Protein AF-A0A2T0Y6E7-F1 (afdb_monomer_lite)

Foldseek 3Di:
DDDDFDQWQVRAAEAEALVSVLVLVVVDPFKWKDWALTRNVQVVDFDADPPPRDTDPADFTATLDDDPVDPDDSSQSNLVRLQVCVVSDDPRIFMFMKDADFPAADPVRTTGGDPITTHHGYDVNNSVNSPVSNVVPDPPDPPDD

pLDDT: mean 92.73, std 11.2, range [42.12, 98.75]

Secondary structure (DSSP, 8-state):
-PPPPP-SGGGS-EE-SHHHHHHHHHHS-S-EEEEES-HHHHTT---B-TTT-PBPSSEE-EE-SPPTT--S-HHHHHHHHHHHHGGG-BTTBEEEEEEEEEEEE-TTSPEEEEEEEEEEEE-HHHHHHHHHHHHHHS---S---

Radius of gyration: 15.26 Å; chains: 1; bounding box: 32×51×38 Å

Sequence (145 aa):
MTVEVPRALADVPRLRTLAEVVELVGTVSPVYVRFSAGPEVDATSVSRDHESGCLLPGLSTNPLDPEPWWDRPLEHWVARQLSQYAHHMTQDRFPWVLTGEVTGRGPDCEPLLVDTVPVASIAPAAIHEARDVYRRVFDVGDDGT

Structure (mmCIF, N/CA/C/O backbone):
data_AF-A0A2T0Y6E7-F1
#
_entry.id   AF-A0A2T0Y6E7-F1
#
loop_
_atom_site.group_PDB
_atom_site.id
_atom_site.type_symbol
_atom_site.label_atom_id
_atom_site.label_alt_id
_atom_site.label_comp_id
_atom_site.label_asym_id
_atom_site.label_entity_id
_atom_site.label_seq_id
_atom_site.pdbx_PDB_ins_code
_atom_site.Cartn_x
_atom_site.Cartn_y
_atom_site.Cartn_z
_atom_site.occupancy
_atom_site.B_iso_or_equiv
_atom_site.auth_seq_id
_atom_site.auth_comp_id
_atom_site.auth_asym_id
_atom_site.auth_atom_id
_atom_site.pdbx_PDB_model_num
ATOM 1 N N . MET A 1 1 ? -5.060 -26.945 13.130 1.00 42.12 1 MET A N 1
ATOM 2 C CA . MET A 1 1 ? -3.971 -25.969 13.337 1.00 42.12 1 MET A CA 1
ATOM 3 C C . MET A 1 1 ? -4.568 -24.596 13.138 1.00 42.12 1 MET A C 1
ATOM 5 O O . MET A 1 1 ? -5.068 -24.339 12.053 1.00 42.12 1 MET A O 1
ATOM 9 N N . THR A 1 2 ? -4.598 -23.767 14.177 1.00 50.12 2 THR A N 1
ATOM 10 C CA . THR A 1 2 ? -4.953 -22.351 14.035 1.00 50.12 2 THR A CA 1
ATOM 11 C C . THR A 1 2 ? -3.730 -21.657 13.448 1.00 50.12 2 THR A C 1
ATOM 13 O O . THR A 1 2 ? -2.663 -21.727 14.051 1.00 50.12 2 THR A O 1
ATOM 16 N N . VAL A 1 3 ? -3.847 -21.091 12.248 1.00 62.12 3 VAL A N 1
ATOM 17 C CA . VAL A 1 3 ? -2.787 -20.245 11.688 1.00 62.12 3 VAL A CA 1
ATOM 18 C C . VAL A 1 3 ? -2.837 -18.931 12.454 1.00 62.12 3 VAL A C 1
ATOM 20 O O . VAL A 1 3 ? -3.888 -18.294 12.518 1.00 62.12 3 VAL A O 1
ATOM 23 N N . GLU A 1 4 ? -1.737 -18.576 13.106 1.00 76.44 4 GLU A N 1
ATOM 24 C CA . GLU A 1 4 ? -1.622 -17.308 13.815 1.00 76.44 4 GLU A CA 1
ATOM 25 C C . GLU A 1 4 ? -1.571 -16.182 12.777 1.00 76.44 4 GLU A C 1
ATOM 27 O O . GLU A 1 4 ? -0.752 -16.212 11.859 1.00 76.44 4 GLU A O 1
ATOM 32 N N . VAL A 1 5 ? -2.504 -15.236 12.872 1.00 81.75 5 VAL A N 1
ATOM 33 C CA . VAL A 1 5 ? -2.578 -14.100 11.948 1.00 81.75 5 VAL A CA 1
ATOM 34 C C . VAL A 1 5 ? -1.611 -13.027 12.453 1.00 81.75 5 VAL A C 1
ATOM 36 O O . VAL A 1 5 ? -1.766 -12.620 13.610 1.00 81.75 5 VAL A O 1
ATOM 39 N N . PRO A 1 6 ? -0.645 -12.565 11.635 1.00 87.00 6 PRO A N 1
ATOM 40 C CA . PRO A 1 6 ? 0.279 -11.502 12.018 1.00 87.00 6 PRO A CA 1
ATOM 41 C C . PRO A 1 6 ? -0.462 -10.260 12.512 1.00 87.00 6 PRO A C 1
ATOM 43 O O . PRO A 1 6 ? -1.514 -9.905 11.976 1.00 87.00 6 PRO A O 1
ATOM 46 N N . ARG A 1 7 ? 0.078 -9.589 13.532 1.00 87.81 7 ARG A N 1
ATOM 47 C CA . ARG A 1 7 ? -0.517 -8.352 14.075 1.00 87.81 7 ARG A CA 1
ATOM 48 C C . ARG A 1 7 ? 0.474 -7.210 14.199 1.00 87.81 7 ARG A C 1
ATOM 50 O O . ARG A 1 7 ? 0.038 -6.071 14.310 1.00 87.81 7 ARG A O 1
ATOM 57 N N . ALA A 1 8 ? 1.767 -7.509 14.173 1.00 89.94 8 ALA A N 1
ATOM 58 C CA . ALA A 1 8 ? 2.845 -6.546 14.307 1.00 89.94 8 ALA A CA 1
ATOM 59 C C . ALA A 1 8 ? 3.792 -6.598 13.108 1.00 89.94 8 ALA A C 1
ATOM 61 O O . ALA A 1 8 ? 3.902 -7.609 12.412 1.00 89.94 8 ALA A O 1
ATOM 62 N N . LEU A 1 9 ? 4.564 -5.527 12.905 1.00 89.94 9 LEU A N 1
ATOM 63 C CA . LEU A 1 9 ? 5.630 -5.550 11.897 1.00 89.94 9 LEU A CA 1
ATOM 64 C C . LEU A 1 9 ? 6.754 -6.544 12.213 1.00 89.94 9 LEU A C 1
ATOM 66 O O . LEU A 1 9 ? 7.462 -6.965 11.302 1.00 89.94 9 LEU A O 1
ATOM 70 N N . ALA A 1 10 ? 6.932 -6.910 13.484 1.00 91.12 10 ALA A N 1
ATOM 71 C CA . ALA A 1 10 ? 7.909 -7.916 13.894 1.00 91.12 10 ALA A CA 1
ATOM 72 C C . ALA A 1 10 ? 7.540 -9.336 13.420 1.00 91.12 10 ALA A C 1
ATOM 74 O O . ALA A 1 10 ? 8.422 -10.188 13.327 1.00 91.12 10 ALA A O 1
ATOM 75 N N . ASP A 1 11 ? 6.265 -9.566 13.090 1.00 93.06 11 ASP A N 1
ATOM 76 C CA . ASP A 1 11 ? 5.732 -10.872 12.688 1.00 93.06 11 ASP A CA 1
ATOM 77 C C . ASP A 1 11 ? 5.841 -11.115 11.175 1.00 93.06 11 ASP A C 1
ATOM 79 O O . ASP A 1 11 ? 5.560 -12.213 10.693 1.00 93.06 11 ASP A O 1
ATOM 83 N N . VAL A 1 12 ? 6.215 -10.088 10.407 1.00 96.12 12 VAL A N 1
ATOM 84 C CA . VAL A 1 12 ? 6.202 -10.102 8.940 1.00 96.12 12 VAL A CA 1
ATOM 85 C C . VAL A 1 12 ? 7.581 -9.795 8.359 1.00 96.12 12 VAL A C 1
ATOM 87 O O . VAL A 1 12 ? 8.399 -9.116 8.989 1.00 96.12 12 VAL A O 1
ATOM 90 N N . PRO A 1 13 ? 7.886 -10.272 7.139 1.00 97.44 13 PRO A N 1
ATOM 91 C CA . PRO A 1 13 ? 9.154 -9.969 6.495 1.00 97.44 13 PRO A CA 1
ATOM 92 C C . PRO A 1 13 ? 9.364 -8.461 6.313 1.00 97.44 13 PRO A C 1
ATOM 94 O O . PRO A 1 13 ? 8.443 -7.689 6.041 1.00 97.44 13 PRO A O 1
ATOM 97 N N . ARG A 1 14 ? 10.630 -8.050 6.420 1.00 98.00 14 ARG A N 1
ATOM 98 C CA . ARG A 1 14 ? 11.084 -6.701 6.077 1.00 98.00 14 ARG A CA 1
ATOM 99 C C . ARG A 1 14 ? 11.754 -6.714 4.711 1.00 98.00 14 ARG A C 1
ATOM 101 O O . ARG A 1 14 ? 12.895 -7.167 4.598 1.00 98.00 14 ARG A O 1
ATOM 108 N N . LEU A 1 15 ? 11.059 -6.177 3.718 1.00 98.62 15 LEU A N 1
ATOM 109 C CA . LEU A 1 15 ? 11.508 -6.063 2.333 1.00 98.62 15 LEU A CA 1
ATOM 110 C C . LEU A 1 15 ? 12.502 -4.908 2.232 1.00 98.62 15 LEU A C 1
ATOM 112 O O . LEU A 1 15 ? 12.228 -3.794 2.683 1.00 98.62 15 LEU A O 1
ATOM 116 N N . ARG A 1 16 ? 13.693 -5.178 1.713 1.00 98.38 16 ARG A N 1
ATOM 117 C CA . ARG A 1 16 ? 14.822 -4.241 1.667 1.00 98.38 16 ARG A CA 1
ATOM 118 C C . ARG A 1 16 ? 15.047 -3.649 0.283 1.00 98.38 16 ARG A C 1
ATOM 120 O O . ARG A 1 16 ? 15.623 -2.567 0.212 1.00 98.38 16 ARG A O 1
ATOM 127 N N . THR A 1 17 ? 14.567 -4.316 -0.756 1.00 98.75 17 THR A N 1
ATOM 128 C CA . THR A 1 17 ? 14.735 -3.959 -2.168 1.00 98.75 17 THR A CA 1
ATOM 129 C C . THR A 1 17 ? 13.381 -3.836 -2.862 1.00 98.75 17 THR A C 1
ATOM 131 O O . THR A 1 17 ? 12.392 -4.422 -2.417 1.00 98.75 17 THR A O 1
ATOM 134 N N . LEU A 1 18 ? 13.323 -3.092 -3.967 1.00 98.75 18 LEU A N 1
ATOM 135 C CA . LEU A 1 18 ? 12.136 -3.028 -4.822 1.00 98.75 18 LEU A CA 1
ATOM 136 C C . LEU A 1 18 ? 11.783 -4.415 -5.373 1.00 98.75 18 LEU A C 1
ATOM 138 O O . LEU A 1 18 ? 10.608 -4.766 -5.424 1.00 98.75 18 LEU A O 1
ATOM 142 N N . ALA A 1 19 ? 12.791 -5.210 -5.739 1.00 98.75 19 ALA A N 1
ATOM 143 C CA . ALA A 1 19 ? 12.596 -6.552 -6.281 1.00 98.75 19 ALA A CA 1
ATOM 144 C C . ALA A 1 19 ? 11.822 -7.465 -5.313 1.00 98.75 19 ALA A C 1
ATOM 146 O O . ALA A 1 19 ? 10.882 -8.129 -5.736 1.00 98.75 19 ALA A O 1
ATOM 147 N N . GLU A 1 20 ? 12.144 -7.434 -4.015 1.00 98.69 20 GLU A N 1
ATOM 148 C CA . GLU A 1 20 ? 11.401 -8.185 -2.990 1.00 98.69 20 GLU A CA 1
ATOM 149 C C . GLU A 1 20 ? 9.938 -7.715 -2.869 1.00 98.69 20 GLU A C 1
ATOM 151 O O . GLU A 1 20 ? 9.046 -8.528 -2.634 1.00 98.69 20 GLU A O 1
ATOM 156 N N . VAL A 1 21 ? 9.660 -6.415 -3.051 1.00 98.62 21 VAL A N 1
ATOM 157 C CA . VAL A 1 21 ? 8.273 -5.906 -3.075 1.00 98.62 21 VAL A CA 1
ATOM 158 C C . VAL A 1 21 ? 7.531 -6.410 -4.308 1.00 98.62 21 VAL A C 1
ATOM 160 O O . VAL A 1 21 ? 6.391 -6.849 -4.197 1.00 98.62 21 VAL A O 1
ATOM 163 N N . VAL A 1 22 ? 8.172 -6.385 -5.475 1.00 98.56 22 VAL A N 1
ATOM 164 C CA . VAL A 1 22 ? 7.593 -6.886 -6.730 1.00 98.56 22 VAL A CA 1
ATOM 165 C C . VAL A 1 22 ? 7.307 -8.385 -6.647 1.00 98.56 22 VAL A C 1
ATOM 167 O O . VAL A 1 22 ? 6.237 -8.822 -7.066 1.00 98.56 22 VAL A O 1
ATOM 170 N N . GLU A 1 23 ? 8.224 -9.165 -6.075 1.00 98.50 23 GLU A N 1
ATOM 171 C CA . GLU A 1 23 ? 8.036 -10.599 -5.836 1.00 98.50 23 GLU A CA 1
ATOM 172 C C . GLU A 1 23 ? 6.845 -10.863 -4.906 1.00 98.50 23 GLU A C 1
ATOM 174 O O . GLU A 1 23 ? 6.013 -11.726 -5.200 1.00 98.50 23 GLU A O 1
ATOM 179 N N . LEU A 1 24 ? 6.713 -10.081 -3.827 1.00 98.38 24 LEU A N 1
ATOM 180 C CA . LEU A 1 24 ? 5.576 -10.188 -2.917 1.00 98.38 24 LEU A CA 1
ATOM 181 C C . LEU A 1 24 ? 4.250 -9.916 -3.638 1.00 98.38 24 LEU A C 1
ATOM 183 O O . LEU A 1 24 ? 3.336 -10.728 -3.528 1.00 98.38 24 LEU A O 1
ATOM 187 N N . VAL A 1 25 ? 4.153 -8.815 -4.390 1.00 98.00 25 VAL A N 1
ATOM 188 C CA . VAL A 1 25 ? 2.936 -8.438 -5.138 1.00 98.00 25 VAL A CA 1
ATOM 189 C C . VAL A 1 25 ? 2.594 -9.481 -6.207 1.00 98.00 25 VAL A C 1
ATOM 191 O O . VAL A 1 25 ? 1.428 -9.777 -6.440 1.00 98.00 25 VAL A O 1
ATOM 194 N N . GLY A 1 26 ? 3.599 -10.092 -6.839 1.00 97.12 26 GLY A N 1
ATOM 195 C CA . GLY A 1 26 ? 3.385 -11.182 -7.796 1.00 97.12 26 GLY A CA 1
ATOM 196 C C . GLY A 1 26 ? 2.912 -12.496 -7.161 1.00 97.12 26 GLY A C 1
ATOM 197 O O . GLY A 1 26 ? 2.377 -13.351 -7.864 1.00 97.12 26 GLY A O 1
ATOM 198 N N . THR A 1 27 ? 3.106 -12.666 -5.851 1.00 96.88 27 THR A N 1
ATOM 199 C CA . THR A 1 27 ? 2.778 -13.898 -5.114 1.00 96.88 27 THR A CA 1
ATOM 200 C C . THR A 1 27 ? 1.478 -13.773 -4.322 1.00 96.88 27 THR A C 1
ATOM 202 O O . THR A 1 27 ? 0.727 -14.741 -4.203 1.00 96.88 27 THR A O 1
ATOM 205 N N . VAL A 1 28 ? 1.210 -12.591 -3.767 1.00 94.62 28 VAL A N 1
ATOM 206 C CA . VAL A 1 28 ? 0.062 -12.301 -2.907 1.00 94.62 28 VAL A CA 1
ATOM 207 C C . VAL A 1 28 ? -0.747 -11.182 -3.542 1.00 94.62 28 VAL A C 1
ATOM 209 O O . VAL A 1 28 ? -0.228 -10.094 -3.763 1.00 94.62 28 VAL A O 1
ATOM 212 N N . SER A 1 29 ? -2.026 -11.447 -3.793 1.00 92.94 29 SER A N 1
ATOM 213 C CA . SER A 1 29 ? -2.969 -10.486 -4.359 1.00 92.94 29 SER A CA 1
ATOM 214 C C . SER A 1 29 ? -4.373 -10.739 -3.785 1.00 92.94 29 SER A C 1
ATOM 216 O O . SER A 1 29 ? -4.754 -11.907 -3.634 1.00 92.94 29 SER A O 1
ATOM 218 N N . PRO A 1 30 ? -5.149 -9.694 -3.446 1.00 96.50 30 PRO A N 1
ATOM 219 C CA . PRO A 1 30 ? -4.786 -8.280 -3.530 1.00 96.50 30 PRO A CA 1
ATOM 220 C C . PRO A 1 30 ? -3.906 -7.832 -2.355 1.00 96.50 30 PRO A C 1
ATOM 222 O O . PRO A 1 30 ? -4.074 -8.287 -1.216 1.00 96.50 30 PRO A O 1
ATOM 225 N N . VAL A 1 31 ? -2.996 -6.900 -2.623 1.00 98.00 31 VAL A N 1
ATOM 226 C CA . VAL A 1 31 ? -2.161 -6.243 -1.615 1.00 98.00 31 VAL A CA 1
ATOM 227 C C . VAL A 1 31 ? -2.131 -4.734 -1.805 1.00 98.00 31 VAL A C 1
ATOM 229 O O . VAL A 1 31 ? -2.159 -4.179 -2.903 1.00 98.00 31 VAL A O 1
ATOM 232 N N . TYR A 1 32 ? -2.035 -4.053 -0.676 1.00 98.38 32 TYR A N 1
ATOM 233 C CA . TYR A 1 32 ? -2.064 -2.607 -0.582 1.00 98.38 32 TYR A CA 1
ATOM 234 C C . TYR A 1 32 ? -0.833 -2.129 0.178 1.00 98.38 32 TYR A C 1
ATOM 236 O O . TYR A 1 32 ? -0.201 -2.894 0.907 1.00 98.38 32 TYR A O 1
ATOM 244 N N . VAL A 1 33 ? -0.497 -0.852 0.042 1.00 98.12 33 VAL A N 1
ATOM 245 C CA . VAL A 1 33 ? 0.496 -0.176 0.874 1.00 98.12 33 VAL A CA 1
ATOM 246 C C . VAL A 1 33 ? -0.178 0.909 1.694 1.00 98.12 33 VAL A C 1
ATOM 248 O O . VAL A 1 33 ? -0.995 1.690 1.197 1.00 98.12 33 VAL A O 1
ATOM 251 N N . ARG A 1 34 ? 0.204 0.985 2.964 1.00 97.25 34 ARG A N 1
ATOM 252 C CA . ARG A 1 34 ? -0.179 2.065 3.864 1.00 97.25 34 ARG A CA 1
ATOM 253 C C . ARG A 1 34 ? 1.063 2.702 4.461 1.00 97.25 34 ARG A C 1
ATOM 255 O O . ARG A 1 34 ? 2.019 2.023 4.819 1.00 97.25 34 ARG A O 1
ATOM 262 N N . PHE A 1 35 ? 1.025 4.024 4.578 1.00 96.44 35 PHE A N 1
ATOM 263 C CA . PHE A 1 35 ? 2.029 4.804 5.291 1.00 96.44 35 PHE A CA 1
ATOM 264 C C . PHE A 1 35 ? 1.426 5.211 6.632 1.00 96.44 35 PHE A C 1
ATOM 266 O O . PHE A 1 35 ? 0.479 5.993 6.677 1.00 96.44 35 PHE A O 1
ATOM 273 N N . SER A 1 36 ? 1.916 4.674 7.739 1.00 96.12 36 SER A N 1
ATOM 274 C CA . SER A 1 36 ? 1.380 4.975 9.074 1.00 96.12 36 SER A CA 1
ATOM 275 C C . SER A 1 36 ? 2.392 4.603 10.155 1.00 96.12 36 SER A C 1
ATOM 277 O O . SER A 1 36 ? 3.509 4.195 9.838 1.00 96.12 36 SER A O 1
ATOM 279 N N . ALA A 1 37 ? 1.995 4.741 11.421 1.00 95.12 37 ALA A N 1
ATOM 280 C CA . ALA A 1 37 ? 2.783 4.303 12.573 1.00 95.12 37 ALA A CA 1
ATOM 281 C C . ALA A 1 37 ? 2.789 2.771 12.768 1.00 95.12 37 ALA A C 1
ATOM 283 O O . ALA A 1 37 ? 3.340 2.283 13.751 1.00 95.12 37 ALA A O 1
ATOM 284 N N . GLY A 1 38 ? 2.197 2.019 11.835 1.00 95.25 38 GLY A N 1
ATOM 285 C CA . GLY A 1 38 ? 2.215 0.561 11.798 1.00 95.25 38 GLY A CA 1
ATOM 286 C C . GLY A 1 38 ? 0.885 -0.099 12.183 1.00 95.25 38 GLY A C 1
ATOM 287 O O . GLY A 1 38 ? -0.044 0.578 12.640 1.00 95.25 38 GLY A O 1
ATOM 288 N N . PRO A 1 39 ? 0.796 -1.428 11.994 1.00 95.75 39 PRO A N 1
ATOM 289 C CA . PRO A 1 39 ? -0.409 -2.220 12.226 1.00 95.75 39 PRO A CA 1
ATOM 290 C C . PRO A 1 39 ? -1.019 -2.071 13.617 1.00 95.75 39 PRO A C 1
ATOM 292 O O . PRO A 1 39 ? -2.235 -1.994 13.749 1.00 95.75 39 PRO A O 1
ATOM 295 N N . GLU A 1 40 ? -0.194 -2.018 14.660 1.00 94.06 40 GLU A N 1
ATOM 296 C CA . GLU A 1 40 ? -0.649 -2.005 16.050 1.00 94.06 40 GLU A CA 1
ATOM 297 C C . GLU A 1 40 ? -1.390 -0.708 16.383 1.00 94.06 40 GLU A C 1
ATOM 299 O O . GLU A 1 40 ? -2.418 -0.715 17.063 1.00 94.06 40 GLU A O 1
ATOM 304 N N . VAL A 1 41 ? -0.882 0.413 15.865 1.00 93.88 41 VAL A N 1
ATOM 305 C CA . VAL A 1 41 ? -1.532 1.717 16.002 1.00 93.88 41 VAL A CA 1
ATOM 306 C C . VAL A 1 41 ? -2.792 1.749 15.147 1.00 93.88 41 VAL A C 1
ATOM 308 O O . VAL A 1 41 ? -3.854 2.141 15.631 1.00 93.88 41 VAL A O 1
ATOM 311 N N . ASP A 1 42 ? -2.703 1.282 13.901 1.00 95.19 42 ASP A N 1
ATOM 312 C CA . ASP A 1 42 ? -3.841 1.290 12.988 1.00 95.19 42 ASP A CA 1
ATOM 313 C C . ASP A 1 42 ? -4.995 0.394 13.461 1.00 95.19 42 ASP A C 1
ATOM 315 O O . ASP A 1 42 ? -6.148 0.781 13.292 1.00 95.19 42 ASP A O 1
ATOM 319 N N . ALA A 1 43 ? -4.712 -0.714 14.154 1.00 91.56 43 ALA A N 1
ATOM 320 C CA . ALA A 1 43 ? -5.713 -1.613 14.734 1.00 91.56 43 ALA A CA 1
ATOM 321 C C . ALA A 1 43 ? -6.593 -0.955 15.812 1.00 91.56 43 ALA A C 1
ATOM 323 O O . ALA A 1 43 ? -7.672 -1.457 16.124 1.00 91.56 43 ALA A O 1
ATOM 324 N N . THR A 1 44 ? -6.138 0.153 16.399 1.00 90.62 44 THR A N 1
ATOM 325 C CA . THR A 1 44 ? -6.881 0.904 17.424 1.00 90.62 44 THR A CA 1
ATOM 326 C C . THR A 1 44 ? -7.250 2.317 16.971 1.00 90.62 44 THR A C 1
ATOM 328 O O . THR A 1 44 ? -7.746 3.117 17.766 1.00 90.62 44 THR A O 1
ATOM 331 N N . SER A 1 45 ? -7.044 2.628 15.688 1.00 89.31 45 SER A N 1
ATOM 332 C CA . SER A 1 45 ? -7.314 3.941 15.107 1.00 89.31 45 SER A CA 1
ATOM 333 C C . SER A 1 45 ? -8.347 3.868 13.984 1.00 89.31 45 SER A C 1
ATOM 335 O O . SER A 1 45 ? -8.664 2.804 13.460 1.00 89.31 45 SER A O 1
ATOM 337 N N . VAL A 1 46 ? -8.877 5.029 13.604 1.00 89.12 46 VAL A N 1
ATOM 338 C CA . VAL A 1 46 ? -9.795 5.165 12.471 1.00 89.12 46 VAL A CA 1
ATOM 339 C C . VAL A 1 46 ? -9.212 6.206 11.532 1.00 89.12 46 VAL A C 1
ATOM 341 O O . VAL A 1 46 ? -8.779 7.271 11.983 1.00 89.12 46 VAL A O 1
ATOM 344 N N . SER A 1 47 ? -9.194 5.912 10.231 1.00 93.25 47 SER A N 1
ATOM 345 C CA . SER A 1 47 ? -8.765 6.911 9.253 1.00 93.25 47 SER A CA 1
ATOM 346 C C . SER A 1 47 ? -9.779 8.051 9.192 1.00 93.25 47 SER A C 1
ATOM 348 O O . SER A 1 47 ? -10.979 7.864 9.407 1.00 93.25 47 SER A O 1
ATOM 350 N N . ARG A 1 48 ? -9.276 9.252 8.928 1.00 94.81 48 ARG A N 1
ATOM 351 C CA . ARG A 1 48 ? -10.073 10.464 8.776 1.00 94.81 48 ARG A CA 1
ATOM 352 C C . ARG A 1 48 ? -9.739 11.093 7.444 1.00 94.81 48 ARG A C 1
ATOM 354 O O . ARG A 1 48 ? -8.565 11.141 7.083 1.00 94.81 48 ARG A O 1
ATOM 361 N N . ASP A 1 49 ? -10.760 11.591 6.769 1.00 94.25 49 ASP A N 1
ATOM 362 C CA . ASP A 1 49 ? -10.546 12.505 5.661 1.00 94.25 49 ASP A CA 1
ATOM 363 C C . ASP A 1 49 ? -9.910 13.798 6.193 1.00 94.25 49 ASP A C 1
ATOM 365 O O . ASP A 1 49 ? -10.349 14.346 7.210 1.00 94.25 49 ASP A O 1
ATOM 369 N N . HIS A 1 50 ? -8.850 14.256 5.533 1.00 88.00 50 HIS A N 1
ATOM 370 C CA . HIS A 1 50 ? -8.101 15.430 5.959 1.00 88.00 50 HIS A CA 1
ATOM 371 C C . HIS A 1 50 ? -8.882 16.725 5.721 1.00 88.00 50 HIS A C 1
ATOM 373 O O . HIS A 1 50 ? -8.803 17.632 6.549 1.00 88.00 50 HIS A O 1
ATOM 379 N N . GLU A 1 51 ? -9.655 16.802 4.634 1.00 92.06 51 GLU A N 1
ATOM 380 C CA . GLU A 1 51 ? -10.371 18.023 4.256 1.00 92.06 51 GLU A CA 1
ATOM 381 C C . GLU A 1 51 ? -11.655 18.216 5.069 1.00 92.06 51 GLU A C 1
ATOM 383 O O . GLU A 1 51 ? -11.885 19.291 5.624 1.00 92.06 51 GLU A O 1
ATOM 38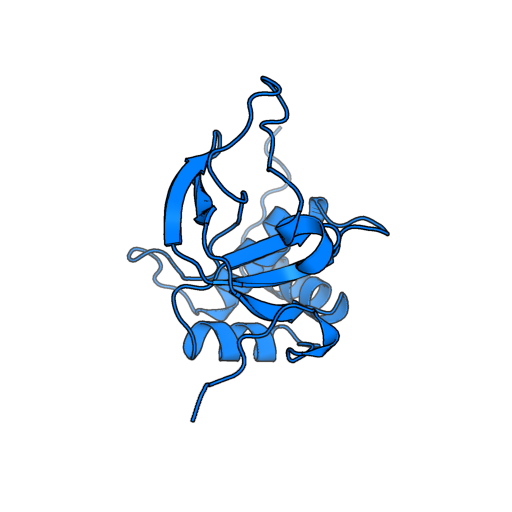8 N N . SER A 1 52 ? -12.490 17.177 5.185 1.00 94.06 52 SER A N 1
ATOM 389 C CA . SER A 1 52 ? -13.767 17.259 5.915 1.00 94.06 52 SER A CA 1
ATOM 390 C C . SER A 1 52 ? -13.671 16.896 7.399 1.00 94.06 52 SER A C 1
ATOM 392 O O . SER A 1 52 ? -14.562 17.235 8.181 1.00 94.06 52 SER A O 1
ATOM 394 N N . GLY A 1 53 ? -12.627 16.170 7.810 1.00 94.81 53 GLY A N 1
ATOM 395 C CA . GLY A 1 53 ? -12.503 15.610 9.158 1.00 94.81 53 GLY A CA 1
ATOM 396 C C . GLY A 1 53 ? -13.416 14.409 9.439 1.00 94.81 53 GLY A C 1
ATOM 397 O O . GLY A 1 53 ? -13.420 13.904 10.572 1.00 94.81 53 GLY A O 1
ATOM 398 N N . CYS A 1 54 ? -14.187 13.944 8.448 1.00 96.38 54 CYS A N 1
ATOM 399 C CA . CYS A 1 54 ? -15.079 12.796 8.576 1.00 96.38 54 CYS A CA 1
ATOM 400 C C . CYS A 1 54 ? -14.308 11.505 8.872 1.00 96.38 54 CYS A C 1
ATOM 402 O O . CYS A 1 54 ? -13.211 11.276 8.363 1.00 96.38 54 CYS A O 1
ATOM 404 N N . LEU A 1 55 ? -14.910 10.637 9.688 1.00 96.62 55 LEU A N 1
ATOM 405 C CA . LEU A 1 55 ? -14.401 9.286 9.911 1.00 96.62 55 LEU A CA 1
ATOM 406 C C . LEU A 1 55 ? -14.631 8.446 8.655 1.00 96.62 55 LEU A C 1
ATOM 408 O O . LEU A 1 55 ? -15.742 8.412 8.126 1.00 96.62 55 LEU A O 1
ATOM 412 N N . LEU A 1 56 ? -13.588 7.751 8.215 1.00 96.75 56 LEU A N 1
ATOM 413 C CA . LEU A 1 56 ? -13.666 6.808 7.110 1.00 96.75 56 LEU A CA 1
ATOM 414 C C . LEU A 1 56 ? -14.087 5.425 7.635 1.00 96.75 56 LEU A C 1
ATOM 416 O O . LEU A 1 56 ? -13.666 5.036 8.727 1.00 96.75 56 LEU A O 1
ATOM 420 N N . PRO A 1 57 ? -14.886 4.655 6.874 1.00 95.94 57 PRO A N 1
ATOM 421 C CA . PRO A 1 57 ? -15.348 3.323 7.282 1.00 95.94 57 PRO A CA 1
ATOM 422 C C . PRO A 1 57 ? -14.243 2.252 7.333 1.00 95.94 57 PRO A C 1
ATOM 424 O O . PRO A 1 57 ? -14.518 1.130 7.744 1.00 95.94 57 PRO A O 1
ATOM 427 N N . GLY A 1 58 ? -13.011 2.576 6.929 1.00 96.94 58 GLY A N 1
ATOM 428 C CA . GLY A 1 58 ? -11.860 1.676 6.940 1.00 96.94 58 GLY A CA 1
ATOM 429 C C . GLY A 1 58 ? -10.533 2.432 6.843 1.00 96.94 58 GLY A C 1
ATOM 430 O O . GLY A 1 58 ? -10.501 3.666 6.794 1.00 96.94 58 GLY A O 1
ATOM 431 N N . LEU A 1 59 ? -9.423 1.696 6.820 1.00 97.25 59 LEU A N 1
ATOM 432 C CA . LEU A 1 59 ? -8.092 2.259 6.618 1.00 97.25 59 LEU A CA 1
ATOM 433 C C . LEU A 1 59 ? -7.920 2.699 5.164 1.00 97.25 59 LEU A C 1
ATOM 435 O O . LEU A 1 59 ? -8.076 1.889 4.258 1.00 97.25 59 LEU A O 1
ATOM 439 N N . SER A 1 60 ? -7.557 3.965 4.954 1.00 96.75 60 SER A N 1
ATOM 440 C CA . SER A 1 60 ? -7.157 4.474 3.636 1.00 96.75 60 SER A CA 1
ATOM 441 C C . SER A 1 60 ? -5.817 3.858 3.211 1.00 96.75 60 SER A C 1
ATOM 443 O O . SER A 1 60 ? -4.846 3.852 3.982 1.00 96.75 60 SER A O 1
ATOM 445 N N . THR A 1 61 ? -5.780 3.259 2.023 1.00 97.25 61 THR A N 1
ATOM 446 C CA . THR A 1 61 ? -4.634 2.494 1.510 1.00 97.25 61 THR A CA 1
ATOM 447 C C . THR A 1 61 ? -4.470 2.695 0.012 1.00 97.25 61 THR A C 1
ATOM 449 O O . THR A 1 61 ? -5.426 3.045 -0.670 1.00 97.25 61 THR A O 1
ATOM 452 N N . ASN A 1 62 ? -3.274 2.426 -0.512 1.00 96.94 62 ASN A N 1
ATOM 453 C CA . ASN A 1 62 ? -3.002 2.510 -1.945 1.00 96.94 62 ASN A CA 1
ATOM 454 C C . ASN A 1 62 ? -2.805 1.107 -2.532 1.00 96.94 62 ASN A C 1
ATOM 456 O O . ASN A 1 62 ? -2.070 0.317 -1.936 1.00 96.94 62 ASN A O 1
ATOM 460 N N . PRO A 1 63 ? -3.431 0.767 -3.669 1.00 97.00 63 PRO A N 1
ATOM 461 C CA . PRO A 1 63 ? -3.270 -0.546 -4.287 1.00 97.00 63 PRO A CA 1
ATOM 462 C C . PRO A 1 63 ? -1.842 -0.739 -4.806 1.00 97.00 63 PRO A C 1
ATOM 464 O O . PRO A 1 63 ? -1.268 0.162 -5.417 1.00 97.00 63 PRO A O 1
ATOM 467 N N . LEU A 1 64 ? -1.263 -1.921 -4.586 1.00 97.88 64 LEU A N 1
ATOM 468 C CA . LEU A 1 64 ? 0.008 -2.311 -5.209 1.00 97.88 64 LEU A CA 1
ATOM 469 C C . LEU A 1 64 ? -0.192 -3.200 -6.439 1.00 97.88 64 LEU A C 1
ATOM 471 O O . LEU A 1 64 ? 0.720 -3.300 -7.259 1.00 97.88 64 LEU A O 1
ATOM 475 N N . ASP A 1 65 ? -1.373 -3.790 -6.605 1.00 96.50 65 ASP A N 1
ATOM 476 C CA . ASP A 1 65 ? -1.754 -4.526 -7.807 1.00 96.50 65 ASP A CA 1
ATOM 477 C C . ASP A 1 65 ? -1.962 -3.584 -9.006 1.00 96.50 65 ASP A C 1
ATOM 479 O O . ASP A 1 65 ? -2.587 -2.527 -8.855 1.00 96.50 65 ASP A O 1
ATOM 483 N N . PRO A 1 66 ? -1.463 -3.940 -10.204 1.00 97.00 66 PRO A N 1
ATOM 484 C CA . PRO A 1 66 ? -1.778 -3.221 -11.428 1.00 97.00 66 PRO A CA 1
ATOM 485 C C . PRO A 1 66 ? -3.254 -3.314 -11.802 1.00 97.00 66 PRO A C 1
ATOM 487 O O . PRO A 1 66 ? -3.875 -4.370 -11.707 1.00 97.00 66 PRO A O 1
ATOM 490 N N . GLU A 1 67 ? -3.791 -2.215 -12.323 1.00 95.44 67 GLU A N 1
ATOM 491 C CA . GLU A 1 67 ? -5.110 -2.218 -12.953 1.00 95.44 67 GLU A CA 1
ATOM 492 C C . GLU A 1 67 ? -5.105 -3.026 -14.270 1.00 95.44 67 GLU A C 1
ATOM 494 O O . GLU A 1 67 ? -4.077 -3.075 -14.950 1.00 95.44 67 GLU A O 1
ATOM 499 N N . PRO A 1 68 ? -6.248 -3.592 -14.713 1.00 95.50 68 PRO A N 1
ATOM 500 C CA . PRO A 1 68 ? -6.305 -4.472 -15.890 1.00 95.50 68 PRO A CA 1
ATOM 501 C C . PRO A 1 68 ? -5.839 -3.856 -17.217 1.00 95.50 68 PRO A C 1
ATOM 503 O O . PRO A 1 68 ? -5.547 -4.582 -18.163 1.00 95.50 68 PRO A O 1
ATOM 506 N N . TRP A 1 69 ? -5.809 -2.526 -17.317 1.00 96.88 69 TRP A N 1
ATOM 507 C CA . TRP A 1 69 ? -5.343 -1.811 -18.507 1.00 96.88 69 TRP A CA 1
ATOM 508 C C . TRP A 1 69 ? -3.819 -1.630 -18.545 1.00 96.88 69 TRP A C 1
ATOM 510 O O . TRP A 1 69 ? -3.291 -1.160 -19.551 1.00 96.88 69 TRP A O 1
ATOM 520 N N . TRP A 1 70 ? -3.108 -1.961 -17.464 1.00 97.12 70 TRP A N 1
ATOM 521 C CA . TRP A 1 70 ? -1.660 -1.825 -17.385 1.00 97.12 70 TRP A CA 1
ATOM 522 C C . TRP A 1 70 ? -0.953 -2.863 -18.261 1.00 97.12 70 TRP A C 1
ATOM 524 O O . TRP A 1 70 ? -1.050 -4.064 -18.026 1.00 97.12 70 TRP A O 1
ATOM 534 N N . ASP A 1 71 ? -0.193 -2.393 -19.246 1.00 96.62 71 ASP A N 1
ATOM 535 C CA . ASP A 1 71 ? 0.479 -3.217 -20.259 1.00 96.62 71 ASP A CA 1
ATOM 536 C C . ASP A 1 71 ? 2.014 -3.248 -20.114 1.00 96.62 71 ASP A C 1
ATOM 538 O O . ASP A 1 71 ? 2.730 -3.740 -20.989 1.00 96.62 71 ASP A O 1
ATOM 542 N N . ARG A 1 72 ? 2.541 -2.729 -18.999 1.00 97.19 72 ARG A N 1
ATOM 543 C CA . ARG A 1 72 ? 3.983 -2.620 -18.706 1.00 97.19 72 ARG A CA 1
ATOM 544 C C . ARG A 1 72 ? 4.410 -3.604 -17.603 1.00 97.19 72 ARG A C 1
ATOM 546 O O . ARG A 1 72 ? 3.558 -4.162 -16.915 1.00 97.19 72 ARG A O 1
ATOM 553 N N . PRO A 1 73 ? 5.725 -3.805 -17.372 1.00 97.94 73 PRO A N 1
ATOM 554 C CA . PRO A 1 73 ? 6.206 -4.646 -16.276 1.00 97.94 73 PRO A CA 1
ATOM 555 C C . PRO A 1 73 ? 5.598 -4.283 -14.913 1.00 97.94 73 PRO A C 1
ATOM 557 O O . PRO A 1 73 ? 5.403 -3.102 -14.608 1.00 97.94 73 PRO A O 1
ATOM 560 N N . LEU A 1 74 ? 5.361 -5.297 -14.074 1.00 98.06 74 LEU A N 1
ATOM 561 C CA . LEU A 1 74 ? 4.864 -5.129 -12.702 1.00 98.06 74 LEU A CA 1
ATOM 562 C C . LEU A 1 74 ? 5.769 -4.196 -11.882 1.00 98.06 74 LEU A C 1
ATOM 564 O O . LEU A 1 74 ? 5.275 -3.329 -11.168 1.00 98.06 74 LEU A O 1
ATOM 568 N N . GLU A 1 75 ? 7.090 -4.314 -12.055 1.00 98.56 75 GLU A N 1
ATOM 569 C CA . GLU A 1 75 ? 8.075 -3.444 -11.403 1.00 98.56 75 GLU A CA 1
ATOM 570 C C . GLU A 1 75 ? 7.786 -1.959 -11.644 1.00 98.56 75 GLU A C 1
ATOM 572 O O . GLU A 1 75 ? 7.865 -1.158 -10.717 1.00 98.56 75 GLU A O 1
ATOM 577 N N . HIS A 1 76 ? 7.386 -1.583 -12.861 1.00 98.38 76 HIS A N 1
ATOM 578 C CA . HIS A 1 76 ? 7.097 -0.189 -13.186 1.00 98.38 76 HIS A CA 1
ATOM 579 C C . HIS A 1 76 ? 5.839 0.312 -12.461 1.00 98.38 76 HIS A C 1
ATOM 581 O O . HIS A 1 76 ? 5.797 1.469 -12.040 1.00 98.38 76 HIS A O 1
ATOM 587 N N . TRP A 1 77 ? 4.824 -0.542 -12.294 1.00 98.06 77 TRP A N 1
ATOM 588 C CA . TRP A 1 77 ? 3.623 -0.195 -11.533 1.00 98.06 77 TRP A CA 1
ATOM 589 C C . TRP A 1 77 ? 3.934 -0.031 -10.046 1.00 98.06 77 TRP A C 1
ATOM 591 O O . TRP A 1 77 ? 3.622 1.008 -9.463 1.00 98.06 77 TRP A O 1
ATOM 601 N N . VAL A 1 78 ? 4.611 -1.014 -9.447 1.00 98.31 78 VAL A N 1
ATOM 602 C CA . VAL A 1 78 ? 4.995 -0.977 -8.029 1.00 98.31 78 VAL A CA 1
ATOM 603 C C . VAL A 1 78 ? 5.893 0.231 -7.753 1.00 98.31 78 VAL A C 1
ATOM 605 O O . VAL A 1 78 ? 5.647 0.977 -6.805 1.00 98.31 78 VAL A O 1
ATOM 608 N N . ALA A 1 79 ? 6.873 0.498 -8.622 1.00 98.25 79 ALA A N 1
ATOM 609 C CA . ALA A 1 79 ? 7.728 1.678 -8.530 1.00 98.25 79 ALA A CA 1
ATOM 610 C C . ALA A 1 79 ? 6.921 2.985 -8.569 1.00 98.25 79 ALA A C 1
ATOM 612 O O . ALA A 1 79 ? 7.179 3.887 -7.768 1.00 98.25 79 ALA A O 1
ATOM 613 N N . ARG A 1 80 ? 5.920 3.081 -9.456 1.00 97.25 80 ARG A N 1
ATOM 614 C CA . ARG A 1 80 ? 5.004 4.228 -9.537 1.00 97.25 80 ARG A CA 1
ATOM 615 C C . ARG A 1 80 ? 4.207 4.410 -8.251 1.00 97.25 80 ARG A C 1
ATOM 617 O O . ARG A 1 80 ? 4.218 5.513 -7.713 1.00 97.25 80 ARG A O 1
ATOM 624 N N . GLN A 1 81 ? 3.551 3.363 -7.753 1.00 97.06 81 GLN A N 1
ATOM 625 C CA . GLN A 1 81 ? 2.734 3.442 -6.536 1.00 97.06 81 GLN A CA 1
ATOM 626 C C . GLN A 1 81 ? 3.582 3.851 -5.327 1.00 97.06 81 GLN A C 1
ATOM 628 O O . GLN A 1 81 ? 3.275 4.832 -4.651 1.00 97.06 81 GLN A O 1
ATOM 633 N N . LEU A 1 82 ? 4.709 3.172 -5.095 1.00 97.50 82 LEU A N 1
ATOM 634 C CA . LEU A 1 82 ? 5.592 3.497 -3.974 1.00 97.50 82 LEU A CA 1
ATOM 635 C C . LEU A 1 82 ? 6.153 4.919 -4.073 1.00 97.50 82 LEU A C 1
ATOM 637 O O . LEU A 1 82 ? 6.229 5.608 -3.060 1.00 97.50 82 LEU A O 1
ATOM 641 N N . SER A 1 83 ? 6.516 5.380 -5.273 1.00 96.00 83 SER A N 1
ATOM 642 C CA . SER A 1 83 ? 7.076 6.723 -5.467 1.00 96.00 83 SER A CA 1
ATOM 643 C C . SER A 1 83 ? 6.052 7.829 -5.242 1.00 96.00 83 SER A C 1
ATOM 645 O O . SER A 1 83 ? 6.362 8.796 -4.545 1.00 96.00 83 SER A O 1
ATOM 647 N N . GLN A 1 84 ? 4.845 7.679 -5.796 1.00 92.44 84 GLN A N 1
ATOM 648 C CA . GLN A 1 84 ? 3.786 8.688 -5.723 1.00 92.44 84 GLN A CA 1
ATOM 649 C C . GLN A 1 84 ? 3.340 8.941 -4.282 1.00 92.44 84 GLN A C 1
ATOM 651 O O . GLN A 1 84 ? 3.183 10.088 -3.877 1.00 92.44 84 GLN A O 1
ATOM 656 N N . TYR A 1 85 ? 3.249 7.893 -3.463 1.00 91.38 85 TYR A N 1
ATOM 657 C CA . TYR A 1 85 ? 2.795 8.012 -2.074 1.00 91.38 85 TYR A CA 1
ATOM 658 C C . TYR A 1 85 ? 3.925 8.151 -1.045 1.00 91.38 85 TYR A C 1
ATOM 660 O O . TYR A 1 85 ? 3.662 8.384 0.134 1.00 91.38 85 TYR A O 1
ATOM 668 N N . ALA A 1 86 ? 5.196 8.089 -1.462 1.00 90.56 86 ALA A N 1
ATOM 669 C CA . ALA A 1 86 ? 6.333 8.229 -0.549 1.00 90.56 86 ALA A CA 1
ATOM 670 C C . ALA A 1 86 ? 6.411 9.602 0.147 1.00 90.56 86 ALA A C 1
ATOM 672 O O . ALA A 1 86 ? 7.138 9.740 1.129 1.00 90.56 86 ALA A O 1
ATOM 673 N N . HIS A 1 87 ? 5.684 10.619 -0.326 1.00 88.50 87 HIS A N 1
ATOM 674 C CA . HIS A 1 87 ? 5.583 11.917 0.350 1.00 88.50 87 HIS A CA 1
ATOM 675 C C . HIS A 1 87 ? 4.838 11.837 1.698 1.00 88.50 87 HIS A C 1
ATOM 677 O O . HIS A 1 87 ? 4.979 12.728 2.530 1.00 88.50 87 HIS A O 1
ATOM 683 N N . HIS A 1 88 ? 4.095 10.754 1.958 1.00 89.25 88 HIS A N 1
ATOM 684 C CA . HIS A 1 88 ? 3.476 10.492 3.259 1.00 89.25 88 HIS A CA 1
ATOM 685 C C . HIS A 1 88 ? 4.449 9.956 4.317 1.00 89.25 88 HIS A C 1
ATOM 687 O O . HIS A 1 88 ? 4.057 9.829 5.482 1.00 89.25 88 HIS A O 1
ATOM 693 N N . MET A 1 89 ? 5.685 9.614 3.935 1.00 91.38 89 MET A N 1
ATOM 694 C CA . MET A 1 89 ? 6.701 9.165 4.882 1.00 91.38 89 MET A CA 1
ATOM 695 C C . MET A 1 89 ? 7.128 10.307 5.799 1.00 91.38 89 MET A C 1
ATOM 697 O O . MET A 1 89 ? 7.481 11.396 5.350 1.00 91.38 89 MET A O 1
ATOM 701 N N . THR A 1 90 ? 7.163 10.020 7.092 1.00 91.88 90 THR A N 1
ATOM 702 C CA . THR A 1 90 ? 7.728 10.897 8.121 1.00 91.88 90 THR A CA 1
ATOM 703 C C . THR A 1 90 ? 8.593 10.055 9.056 1.00 91.88 90 THR A C 1
ATOM 705 O O . THR A 1 90 ? 8.746 8.852 8.848 1.00 91.88 90 THR A O 1
ATOM 708 N N . GLN A 1 91 ? 9.164 10.658 10.100 1.00 88.50 91 GLN A N 1
ATOM 709 C CA . GLN A 1 91 ? 9.892 9.896 11.120 1.00 88.50 91 GLN A CA 1
ATOM 710 C C . GLN A 1 91 ? 9.011 8.820 11.786 1.00 88.50 91 GLN A C 1
ATOM 712 O O . GLN A 1 91 ? 9.507 7.741 12.100 1.00 88.50 91 GLN A O 1
ATOM 717 N N . ASP A 1 92 ? 7.709 9.093 11.920 1.00 92.19 92 ASP A N 1
ATOM 718 C CA . ASP A 1 92 ? 6.740 8.222 12.597 1.00 92.19 92 ASP A CA 1
ATOM 719 C C . ASP A 1 92 ? 5.796 7.498 11.625 1.00 92.19 92 ASP A C 1
ATOM 721 O O . ASP A 1 92 ? 4.902 6.769 12.051 1.00 92.19 92 ASP A O 1
ATOM 725 N N . ARG A 1 93 ? 5.953 7.711 10.311 1.00 94.81 93 ARG A N 1
ATOM 726 C CA . ARG A 1 93 ? 5.138 7.065 9.276 1.00 94.81 93 ARG A CA 1
ATOM 727 C C . ARG A 1 93 ? 6.011 6.370 8.253 1.00 94.81 93 ARG A C 1
ATOM 729 O O . ARG A 1 93 ? 6.736 7.015 7.496 1.00 94.81 93 ARG A O 1
ATOM 736 N N . PHE A 1 94 ? 5.874 5.056 8.181 1.00 94.56 94 PHE A N 1
ATOM 737 C CA . PHE A 1 94 ? 6.629 4.198 7.277 1.00 94.56 94 PHE A CA 1
ATOM 738 C C . PHE A 1 94 ? 5.689 3.321 6.438 1.00 94.56 94 PHE A C 1
ATOM 740 O O . PHE A 1 94 ? 4.554 3.062 6.848 1.00 94.56 94 PHE A O 1
ATOM 747 N N . PRO A 1 95 ? 6.140 2.877 5.253 1.00 97.25 95 PRO A N 1
ATOM 748 C CA . PRO A 1 95 ? 5.365 1.991 4.401 1.00 97.25 95 PRO A CA 1
ATOM 749 C C . PRO A 1 95 ? 5.333 0.561 4.941 1.00 97.25 95 PRO A C 1
ATOM 751 O O . PRO A 1 95 ? 6.367 -0.038 5.258 1.00 97.25 95 PRO A O 1
ATOM 754 N N . TRP A 1 96 ? 4.143 -0.019 4.958 1.00 97.88 96 TRP A N 1
ATOM 755 C CA . TRP A 1 96 ? 3.932 -1.442 5.182 1.00 97.88 96 TRP A CA 1
ATOM 756 C C . TRP A 1 96 ? 2.830 -1.966 4.260 1.00 97.88 96 TRP A C 1
ATOM 758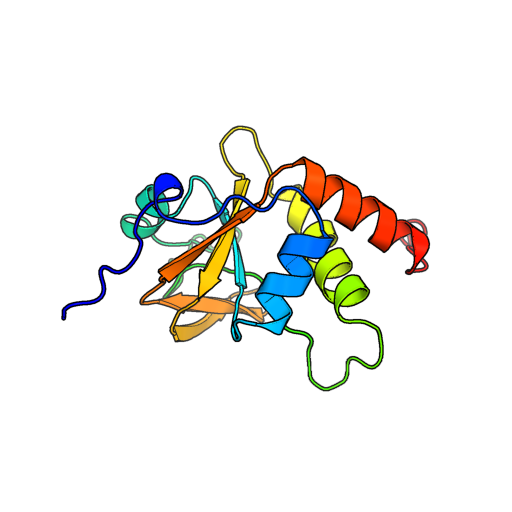 O O . TRP A 1 96 ? 1.946 -1.220 3.831 1.00 97.88 96 TRP A O 1
ATOM 768 N N . VAL A 1 97 ? 2.945 -3.242 3.906 1.00 98.31 97 VAL A N 1
ATOM 769 C CA . VAL A 1 97 ? 2.043 -3.954 3.004 1.00 98.31 97 VAL A CA 1
ATOM 770 C C . VAL A 1 97 ? 0.990 -4.674 3.826 1.00 98.31 97 VAL A C 1
ATOM 772 O O . VAL A 1 97 ? 1.310 -5.298 4.842 1.00 98.31 97 VAL A O 1
ATOM 775 N N . LEU A 1 98 ? -0.252 -4.609 3.366 1.00 98.25 98 LEU A N 1
ATOM 776 C CA . LEU A 1 98 ? -1.403 -5.230 4.004 1.00 98.25 98 LEU A CA 1
ATOM 777 C C . LEU A 1 98 ? -2.384 -5.788 2.976 1.00 98.25 98 LEU A C 1
ATOM 779 O O . LEU A 1 98 ? -2.395 -5.371 1.820 1.00 98.25 98 LEU A O 1
ATOM 783 N N . THR A 1 99 ? -3.227 -6.707 3.425 1.00 97.69 99 THR A N 1
ATOM 784 C CA . THR A 1 99 ? -4.432 -7.149 2.713 1.00 97.69 99 THR A CA 1
ATOM 785 C C . THR A 1 99 ? -5.645 -7.007 3.634 1.00 97.69 99 THR A C 1
ATOM 787 O O . THR A 1 99 ? -5.478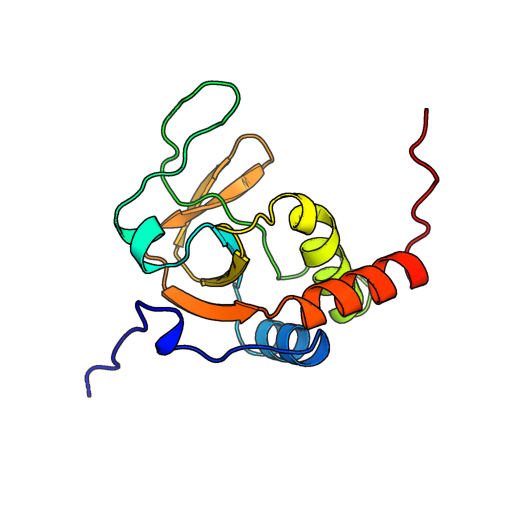 -6.770 4.831 1.00 97.69 99 THR A O 1
ATOM 790 N N . GLY A 1 100 ? -6.856 -7.099 3.096 1.00 96.56 100 GLY A N 1
ATOM 791 C CA . GLY A 1 100 ? -8.098 -6.931 3.851 1.00 96.56 100 GLY A CA 1
ATOM 792 C C . GLY A 1 100 ? -9.317 -6.830 2.939 1.00 96.56 100 GLY A C 1
ATOM 793 O O . GLY A 1 100 ? -9.205 -6.946 1.717 1.00 96.56 100 GLY A O 1
ATOM 794 N N . GLU A 1 101 ? -10.482 -6.592 3.534 1.00 97.50 101 GLU A N 1
ATOM 795 C CA . GLU A 1 101 ? -11.738 -6.444 2.799 1.00 97.50 101 GLU A CA 1
ATOM 796 C C . GLU A 1 101 ? -12.006 -4.979 2.449 1.00 97.50 101 GLU A C 1
ATOM 798 O O . GLU A 1 101 ? -11.926 -4.092 3.300 1.00 97.50 101 GLU A O 1
ATOM 803 N N . VAL A 1 102 ? -12.356 -4.711 1.189 1.00 98.00 102 VAL A N 1
ATOM 804 C CA . VAL A 1 102 ? -12.714 -3.360 0.740 1.00 98.00 102 VAL A CA 1
ATOM 805 C C . VAL A 1 102 ? -14.137 -3.032 1.191 1.00 98.00 102 VAL A C 1
ATOM 807 O O . VAL A 1 102 ? -15.097 -3.630 0.712 1.00 98.00 102 VAL A O 1
ATOM 810 N N . THR A 1 103 ? -14.280 -2.032 2.060 1.00 97.69 103 THR A N 1
ATOM 811 C CA . THR A 1 103 ? -15.587 -1.550 2.552 1.00 97.69 103 THR A CA 1
ATOM 812 C C . THR A 1 103 ? -16.095 -0.322 1.788 1.00 97.69 103 THR A C 1
ATOM 814 O O . THR A 1 103 ? -17.276 0.022 1.825 1.00 97.69 103 THR A O 1
ATOM 817 N N . GLY A 1 104 ? -15.207 0.364 1.065 1.00 96.94 104 GLY A N 1
ATOM 818 C CA . GLY A 1 104 ? -15.552 1.571 0.328 1.00 96.94 104 GLY A CA 1
ATOM 819 C C . GLY A 1 104 ? -14.359 2.223 -0.355 1.00 96.94 104 GLY A C 1
ATOM 820 O O . GLY A 1 104 ? -13.297 1.619 -0.521 1.00 96.94 104 GLY A O 1
ATOM 821 N N . ARG A 1 105 ? -14.561 3.477 -0.757 1.00 97.44 105 ARG A N 1
ATOM 822 C CA . ARG A 1 105 ? -13.569 4.324 -1.423 1.00 97.44 105 ARG A CA 1
ATOM 823 C C . ARG A 1 105 ? -13.464 5.647 -0.670 1.00 97.44 105 ARG A C 1
ATOM 825 O O . ARG A 1 105 ? -14.491 6.176 -0.243 1.00 97.44 105 ARG A O 1
ATOM 832 N N . GLY A 1 106 ? -12.244 6.136 -0.485 1.00 95.94 106 GLY A N 1
ATOM 833 C CA . GLY A 1 106 ? -11.983 7.462 0.059 1.00 95.94 106 GLY A CA 1
ATOM 834 C C . GLY A 1 106 ? -12.172 8.568 -0.987 1.00 95.94 106 GLY A C 1
ATOM 835 O O . GLY A 1 106 ? -12.578 8.285 -2.122 1.00 95.94 106 GLY A O 1
ATOM 836 N N . PRO A 1 107 ? -11.929 9.833 -0.602 1.00 94.00 107 PRO A N 1
ATOM 837 C CA . PRO A 1 107 ? -12.136 10.995 -1.469 1.00 94.00 107 PRO A CA 1
ATOM 838 C C . PRO A 1 107 ? -11.263 10.963 -2.732 1.00 94.00 107 PRO A C 1
ATOM 840 O O . PRO A 1 107 ? -11.722 11.393 -3.789 1.00 94.00 107 PRO A O 1
ATOM 843 N N . ASP A 1 108 ? -10.076 10.354 -2.662 1.00 92.00 108 ASP A N 1
ATOM 844 C CA . ASP A 1 108 ? -9.151 10.202 -3.791 1.00 92.00 108 ASP A CA 1
ATOM 845 C C . ASP A 1 108 ? -9.386 8.890 -4.563 1.00 92.00 108 ASP A C 1
ATOM 847 O O . ASP A 1 108 ? -8.551 8.443 -5.353 1.00 92.00 108 ASP A O 1
ATOM 851 N N . CYS A 1 109 ? -10.546 8.257 -4.348 1.00 94.12 109 CYS A N 1
ATOM 852 C CA . CYS A 1 109 ? -10.915 6.935 -4.862 1.00 94.12 109 CYS A CA 1
ATOM 853 C C . CYS A 1 109 ? -10.004 5.792 -4.381 1.00 94.12 109 CYS A C 1
ATOM 855 O O . CYS A 1 109 ? -10.018 4.687 -4.946 1.00 94.12 109 CYS A O 1
ATOM 857 N N . GLU A 1 110 ? -9.247 6.005 -3.312 1.00 95.06 110 GLU A N 1
ATOM 858 C CA . GLU A 1 110 ? -8.394 4.988 -2.729 1.00 95.06 110 GLU A CA 1
ATOM 859 C C . GLU A 1 110 ? -9.229 3.950 -1.951 1.00 95.06 110 GLU A C 1
ATOM 861 O O . GLU A 1 110 ? -10.261 4.286 -1.361 1.00 95.06 110 GLU A O 1
ATOM 866 N N . PRO A 1 111 ? -8.866 2.658 -1.986 1.00 97.50 111 PRO A N 1
ATOM 867 C CA . PRO A 1 111 ? -9.589 1.617 -1.265 1.00 97.50 111 PRO A CA 1
ATOM 868 C C . PRO A 1 111 ? -9.517 1.821 0.254 1.00 97.50 111 PRO A C 1
ATOM 870 O O . PRO A 1 111 ? -8.443 2.019 0.831 1.00 97.50 111 PRO A O 1
ATOM 873 N N . LEU A 1 112 ? -10.679 1.706 0.901 1.00 98.06 112 LEU A N 1
ATOM 874 C CA . LEU A 1 112 ? -10.806 1.683 2.355 1.00 98.06 112 LEU A CA 1
ATOM 875 C C . LEU A 1 112 ? -10.932 0.238 2.828 1.00 98.06 112 LEU A C 1
ATOM 877 O O . LEU A 1 112 ? -11.867 -0.454 2.418 1.00 98.06 112 LEU A O 1
ATOM 881 N N . LEU A 1 113 ? -10.015 -0.203 3.689 1.00 98.06 113 LEU A N 1
ATOM 882 C CA . LEU A 1 113 ? -9.949 -1.594 4.138 1.00 98.06 113 LEU A CA 1
ATOM 883 C C . LEU A 1 113 ? -10.435 -1.789 5.574 1.00 98.06 113 LEU A C 1
ATOM 885 O O . LEU A 1 113 ? -10.122 -0.992 6.461 1.00 98.06 113 LEU A O 1
ATOM 889 N N . VAL A 1 114 ? -11.132 -2.896 5.805 1.00 96.94 114 VAL A N 1
ATOM 890 C CA . VAL A 1 114 ? -11.389 -3.481 7.128 1.00 96.94 114 VAL A CA 1
ATOM 891 C C . VAL A 1 114 ? -10.764 -4.873 7.217 1.00 96.94 114 VAL A C 1
ATOM 893 O O . VAL A 1 114 ? -10.237 -5.382 6.227 1.00 96.94 114 VAL A O 1
ATOM 896 N N . ASP A 1 115 ? -10.768 -5.456 8.419 1.00 94.94 115 ASP A N 1
ATOM 897 C CA . ASP A 1 115 ? -10.230 -6.799 8.686 1.00 94.94 115 ASP A CA 1
ATOM 898 C C . ASP A 1 115 ? -8.804 -6.992 8.150 1.00 94.94 115 ASP A C 1
ATOM 900 O O . ASP A 1 115 ? -8.443 -8.004 7.550 1.00 94.94 115 ASP A O 1
ATOM 904 N N . THR A 1 116 ? -7.982 -5.959 8.345 1.00 96.12 116 THR A N 1
ATOM 905 C CA . THR A 1 116 ? -6.668 -5.876 7.720 1.00 96.12 116 THR A CA 1
ATOM 906 C C . THR A 1 116 ? -5.661 -6.828 8.347 1.00 96.12 116 THR A C 1
ATOM 908 O O . THR A 1 116 ? -5.531 -6.887 9.571 1.00 96.12 116 THR A O 1
ATOM 911 N N . VAL A 1 117 ? -4.868 -7.477 7.501 1.00 96.38 117 VAL A N 1
ATOM 912 C CA . VAL A 1 117 ? -3.766 -8.358 7.890 1.00 96.38 117 VAL A CA 1
ATOM 913 C C . VAL A 1 117 ? -2.446 -7.778 7.370 1.00 96.38 117 VAL A C 1
ATOM 915 O O . VAL A 1 117 ? -2.320 -7.554 6.162 1.00 96.38 117 VAL A O 1
ATOM 918 N N . PRO A 1 118 ? -1.448 -7.535 8.240 1.00 97.31 118 PRO A N 1
ATOM 919 C CA . PRO A 1 118 ? -0.101 -7.163 7.823 1.00 97.31 118 PRO A CA 1
ATOM 920 C C . PRO A 1 118 ? 0.552 -8.276 7.007 1.00 97.31 118 PRO A C 1
ATOM 922 O O . PRO A 1 118 ? 0.496 -9.447 7.378 1.00 97.31 118 PRO A O 1
ATOM 925 N N . VAL A 1 119 ? 1.214 -7.897 5.918 1.00 97.94 119 VAL A N 1
ATOM 926 C CA . VAL A 1 119 ? 1.898 -8.827 5.008 1.00 97.94 119 VAL A CA 1
ATOM 927 C C . VAL A 1 119 ? 3.410 -8.624 5.045 1.00 97.94 119 VAL A C 1
ATOM 929 O O . VAL A 1 119 ? 4.157 -9.599 5.056 1.00 97.94 119 VAL A O 1
ATOM 932 N N . ALA A 1 120 ? 3.880 -7.374 5.070 1.00 98.12 120 ALA A N 1
ATOM 933 C CA . ALA A 1 120 ? 5.305 -7.050 5.116 1.00 98.12 120 ALA A CA 1
ATOM 934 C C . ALA A 1 120 ? 5.554 -5.606 5.569 1.00 98.12 120 ALA A C 1
ATOM 936 O O . ALA A 1 120 ? 4.683 -4.748 5.454 1.00 98.12 120 ALA A O 1
ATOM 937 N N . SER A 1 121 ? 6.775 -5.302 6.006 1.00 97.94 121 SER A N 1
ATOM 938 C CA . SER A 1 121 ? 7.269 -3.920 6.106 1.00 97.94 121 SER A CA 1
ATOM 939 C C . SER A 1 121 ? 8.199 -3.597 4.939 1.00 97.94 121 SER A C 1
ATOM 941 O O . SER A 1 121 ? 8.903 -4.478 4.445 1.00 97.94 121 SER A O 1
ATOM 943 N N . ILE A 1 122 ? 8.238 -2.334 4.507 1.00 98.38 122 ILE A N 1
ATOM 944 C CA . ILE A 1 122 ? 9.120 -1.886 3.422 1.00 98.38 122 ILE A CA 1
ATOM 945 C C . ILE A 1 122 ? 10.210 -0.980 4.001 1.00 98.38 122 ILE A C 1
ATOM 947 O O . ILE A 1 122 ? 9.945 0.027 4.658 1.00 98.38 122 ILE A O 1
ATOM 951 N N . ALA A 1 123 ? 11.472 -1.334 3.769 1.00 97.19 123 ALA A N 1
ATOM 952 C CA . ALA A 1 123 ? 12.604 -0.518 4.180 1.00 97.19 123 ALA A CA 1
ATOM 953 C C . ALA A 1 123 ? 12.733 0.739 3.297 1.00 97.19 123 ALA A C 1
ATOM 955 O O . ALA A 1 123 ? 12.464 0.675 2.097 1.00 97.19 123 ALA A O 1
ATOM 956 N N . PRO A 1 124 ? 13.271 1.853 3.829 1.00 96.31 124 PRO A N 1
ATOM 957 C CA . PRO A 1 124 ? 13.514 3.063 3.037 1.00 96.31 124 PRO A CA 1
ATOM 958 C C . PRO A 1 124 ? 14.361 2.841 1.773 1.00 96.31 124 PRO A C 1
ATOM 960 O O . PRO A 1 124 ? 14.161 3.527 0.778 1.00 96.31 124 PRO A O 1
ATOM 963 N N . ALA A 1 125 ? 15.278 1.865 1.788 1.00 97.62 125 ALA A N 1
ATOM 964 C CA . ALA A 1 125 ? 16.101 1.519 0.628 1.00 97.62 125 ALA A CA 1
ATOM 965 C C . ALA A 1 125 ? 15.259 1.070 -0.583 1.00 97.62 125 ALA A C 1
ATOM 967 O O . ALA A 1 125 ? 15.469 1.579 -1.680 1.00 97.62 125 ALA A O 1
ATOM 968 N N . ALA A 1 126 ? 14.238 0.232 -0.374 1.00 98.38 126 ALA A N 1
ATOM 969 C CA . ALA A 1 126 ? 13.314 -0.184 -1.429 1.00 98.38 126 ALA A CA 1
ATOM 970 C C . ALA A 1 126 ? 12.527 1.002 -2.018 1.00 98.38 126 ALA A C 1
ATOM 972 O O . ALA A 1 126 ? 12.269 1.044 -3.218 1.00 98.38 126 ALA A O 1
ATOM 973 N N . ILE A 1 127 ? 12.181 2.000 -1.193 1.00 97.94 127 ILE A N 1
ATOM 974 C CA . ILE A 1 127 ? 11.519 3.230 -1.658 1.00 97.94 127 ILE A CA 1
ATOM 975 C C . ILE A 1 127 ? 12.463 4.083 -2.514 1.00 97.94 127 ILE A C 1
ATOM 977 O O . ILE A 1 127 ? 12.030 4.694 -3.490 1.00 97.94 127 ILE A O 1
ATOM 981 N N . HIS A 1 128 ? 13.754 4.134 -2.179 1.00 97.31 128 HIS A N 1
ATOM 982 C CA . HIS A 1 128 ? 14.743 4.816 -3.015 1.00 97.31 128 HIS A CA 1
ATOM 983 C C . HIS A 1 128 ? 14.912 4.121 -4.369 1.00 97.31 128 HIS A C 1
ATOM 985 O O . HIS A 1 128 ? 14.826 4.791 -5.395 1.00 97.31 128 HIS A O 1
ATOM 991 N N . GLU A 1 129 ? 15.033 2.792 -4.384 1.00 98.50 129 GLU A N 1
ATOM 992 C CA . GLU A 1 129 ? 15.075 2.015 -5.629 1.00 98.50 129 GLU A CA 1
ATOM 993 C C . GLU A 1 129 ? 13.813 2.239 -6.476 1.00 98.50 129 GLU A C 1
ATOM 995 O O . GLU A 1 129 ? 13.916 2.510 -7.671 1.00 98.50 129 GLU A O 1
ATOM 1000 N N . ALA A 1 130 ? 12.626 2.226 -5.856 1.00 98.25 130 ALA A N 1
ATOM 1001 C CA . ALA A 1 130 ? 11.360 2.543 -6.518 1.00 98.25 130 ALA A CA 1
ATOM 1002 C C . ALA A 1 130 ? 11.389 3.914 -7.207 1.00 98.25 130 ALA A C 1
ATOM 1004 O O . ALA A 1 130 ? 10.980 4.029 -8.362 1.00 98.25 130 ALA A O 1
ATOM 1005 N N . ARG A 1 131 ? 11.914 4.945 -6.532 1.00 97.00 131 ARG A N 1
ATOM 1006 C CA . ARG A 1 131 ? 12.044 6.299 -7.095 1.00 97.00 131 ARG A CA 1
ATOM 1007 C C . ARG A 1 131 ? 13.011 6.347 -8.272 1.00 97.00 131 ARG A C 1
ATOM 1009 O O . ARG A 1 131 ? 12.737 7.043 -9.249 1.00 97.00 131 ARG A O 1
ATOM 1016 N N . ASP A 1 132 ? 14.113 5.612 -8.201 1.00 97.06 132 ASP A N 1
ATOM 1017 C CA . ASP A 1 132 ? 15.098 5.561 -9.282 1.00 97.06 132 ASP A CA 1
ATOM 1018 C C . ASP A 1 132 ? 14.549 4.836 -10.515 1.00 97.06 132 ASP A C 1
ATOM 1020 O O . ASP A 1 132 ? 14.749 5.299 -11.640 1.00 97.06 132 ASP A O 1
ATOM 1024 N N . VAL A 1 133 ? 13.801 3.743 -10.324 1.00 97.94 133 VAL A N 1
ATOM 1025 C CA . VAL A 1 133 ? 13.062 3.092 -11.417 1.00 97.94 133 VAL A CA 1
ATOM 1026 C C . VAL A 1 133 ? 12.014 4.041 -11.985 1.00 97.94 133 VAL A C 1
ATOM 1028 O O . VAL A 1 133 ? 11.994 4.254 -13.194 1.00 97.94 133 VAL A O 1
ATOM 1031 N N . TYR A 1 134 ? 11.190 4.656 -11.134 1.00 96.94 134 TYR A N 1
ATOM 1032 C CA . TYR A 1 134 ? 10.115 5.556 -11.551 1.00 96.94 134 TYR A CA 1
ATOM 1033 C C . TYR A 1 134 ? 10.628 6.696 -12.443 1.00 96.94 134 TYR A C 1
ATOM 1035 O O . TYR A 1 134 ? 10.131 6.875 -13.553 1.00 96.94 134 TYR A O 1
ATOM 1043 N N . ARG A 1 135 ? 11.683 7.404 -12.021 1.00 95.12 135 ARG A N 1
ATOM 1044 C CA . ARG A 1 135 ? 12.299 8.487 -12.814 1.00 95.12 135 ARG A CA 1
ATOM 1045 C C . ARG A 1 135 ? 12.907 8.012 -14.131 1.00 95.12 135 ARG A C 1
ATOM 1047 O O . ARG A 1 135 ? 12.995 8.789 -15.071 1.00 95.12 135 ARG A O 1
ATOM 1054 N N . ARG A 1 136 ? 13.385 6.767 -14.187 1.00 95.75 136 ARG A N 1
ATOM 1055 C CA . ARG A 1 136 ? 14.034 6.205 -15.377 1.00 95.75 136 ARG A CA 1
ATOM 1056 C C . ARG A 1 136 ? 13.031 5.772 -16.444 1.00 95.75 136 ARG A C 1
ATOM 1058 O O . ARG A 1 136 ? 13.359 5.828 -17.624 1.00 95.75 136 ARG A O 1
ATOM 1065 N N . VAL A 1 137 ? 11.866 5.263 -16.040 1.00 95.75 137 VAL A N 1
ATOM 1066 C CA . VAL A 1 137 ? 10.929 4.568 -16.948 1.00 95.75 137 VAL A CA 1
ATOM 1067 C C . VAL A 1 137 ? 9.679 5.377 -17.292 1.00 95.75 137 VAL A C 1
ATOM 1069 O O . VAL A 1 137 ? 8.938 4.995 -18.202 1.00 95.75 137 VAL A O 1
ATOM 1072 N N . PHE A 1 138 ? 9.433 6.471 -16.573 1.00 92.94 138 PHE A N 1
ATOM 1073 C CA . PHE A 1 138 ? 8.359 7.410 -16.863 1.00 92.94 138 PHE A CA 1
ATOM 1074 C C . PHE A 1 138 ? 8.941 8.766 -17.240 1.00 92.94 138 PHE A C 1
ATOM 1076 O O . PHE A 1 138 ? 9.863 9.251 -16.589 1.00 92.94 138 PHE A O 1
ATOM 1083 N N . ASP A 1 139 ? 8.347 9.392 -18.254 1.00 79.56 139 ASP A N 1
ATOM 1084 C CA . ASP A 1 139 ? 8.558 10.805 -18.546 1.00 79.56 139 ASP A CA 1
ATOM 1085 C C . ASP A 1 139 ? 7.852 11.613 -17.455 1.00 79.56 139 ASP A C 1
ATOM 1087 O O . ASP A 1 139 ? 6.704 12.037 -17.603 1.00 79.56 139 ASP A O 1
ATOM 1091 N N . VAL A 1 140 ? 8.511 11.750 -16.304 1.00 65.62 140 VAL A N 1
ATOM 1092 C CA . VAL A 1 140 ? 8.066 12.650 -15.242 1.00 65.62 140 VAL A CA 1
ATOM 1093 C C . VAL A 1 140 ? 8.316 14.057 -15.775 1.00 65.62 140 VAL A C 1
ATOM 1095 O O . VAL A 1 140 ? 9.402 14.605 -15.609 1.00 65.62 140 VAL A O 1
ATOM 1098 N N . GLY A 1 141 ? 7.362 14.577 -16.551 1.00 56.44 141 GLY A N 1
ATOM 109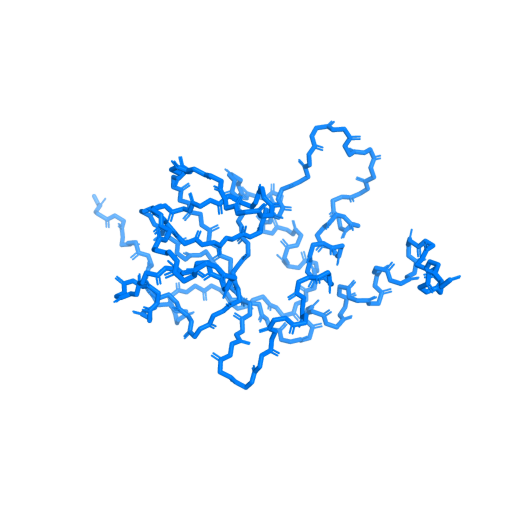9 C CA . GLY A 1 141 ? 7.399 15.958 -17.012 1.00 56.44 141 GLY A CA 1
ATOM 1100 C C . GLY A 1 141 ? 7.621 16.867 -15.810 1.00 56.44 141 GLY A C 1
ATOM 1101 O O . GLY A 1 141 ? 7.017 16.641 -14.763 1.00 56.44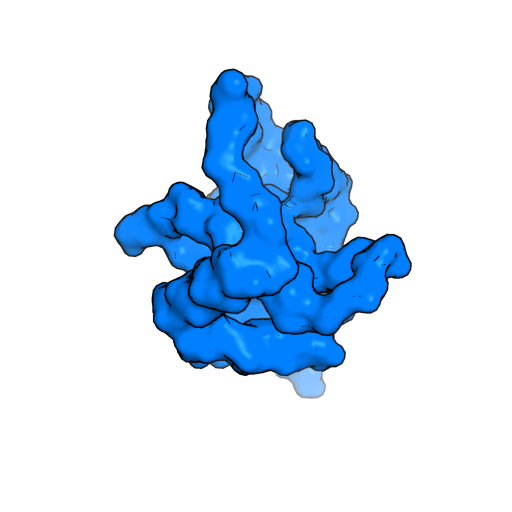 141 GLY A O 1
ATOM 1102 N N . ASP A 1 142 ? 8.520 17.840 -15.964 1.00 54.69 142 ASP A N 1
ATOM 1103 C CA . ASP A 1 142 ? 8.679 18.941 -15.014 1.00 54.69 142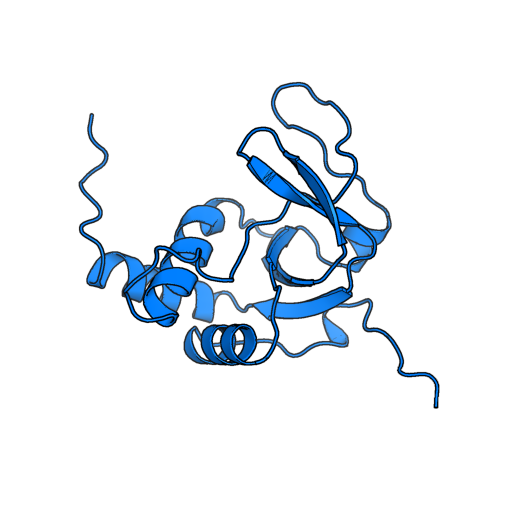 ASP A CA 1
ATOM 1104 C C . ASP A 1 142 ? 7.279 19.509 -14.769 1.00 54.69 142 ASP A C 1
ATOM 1106 O O . ASP A 1 142 ? 6.577 19.791 -15.746 1.00 54.69 142 ASP A O 1
ATOM 1110 N N . ASP A 1 143 ? 6.849 19.528 -13.504 1.00 50.88 143 ASP A N 1
ATOM 1111 C CA . ASP A 1 143 ? 5.469 19.779 -13.088 1.00 50.88 143 ASP A CA 1
ATOM 1112 C C . ASP A 1 143 ? 4.855 20.887 -13.944 1.00 50.88 143 ASP A C 1
ATOM 1114 O O . ASP A 1 143 ? 5.263 22.048 -13.857 1.00 50.88 143 ASP A O 1
ATOM 1118 N N . GLY A 1 144 ? 3.925 20.496 -14.825 1.00 44.09 144 GLY A N 1
ATOM 1119 C CA . GLY A 1 144 ? 3.282 21.392 -15.777 1.00 44.09 144 GLY A CA 1
ATOM 1120 C C . GLY A 1 144 ? 2.689 22.585 -15.039 1.00 44.09 144 GLY A C 1
ATOM 1121 O O . GLY A 1 144 ? 1.622 22.470 -14.439 1.00 44.09 144 GLY A O 1
ATOM 1122 N N . THR A 1 145 ? 3.428 23.693 -15.061 1.00 43.75 145 THR A N 1
ATOM 1123 C CA . THR A 1 145 ? 3.030 25.005 -14.552 1.00 43.75 145 THR A CA 1
ATOM 1124 C C . THR A 1 145 ? 2.334 25.775 -15.661 1.00 43.75 145 THR A C 1
ATOM 1126 O O . THR A 1 145 ? 2.835 25.733 -16.809 1.00 43.75 145 THR A O 1
#